Protein AF-A0A845RPM9-F1 (afdb_monomer_lite)

Radius of gyration: 12.13 Å; chains: 1; bounding box: 28×20×35 Å

pLDDT: mean 82.69, std 11.08, range [47.94, 92.75]

Secondary structure (DSSP, 8-state):
--PPPHHHHHTT-SSHHHHHHHHHHHHHHHHHHS-GGGGSSS-HHHHHHHHHHTT-S-HHHHHHHHHHTT-

Structure (mmCIF, N/CA/C/O backbone):
data_AF-A0A845RPM9-F1
#
_entry.id   AF-A0A845RPM9-F1
#
loop_
_atom_site.group_PDB
_atom_site.id
_atom_site.type_symbol
_atom_site.label_atom_id
_atom_site.label_alt_id
_atom_site.label_comp_id
_atom_site.label_asym_id
_atom_site.label_entity_id
_atom_site.label_seq_id
_atom_site.pdbx_PDB_ins_code
_atom_site.Cartn_x
_atom_site.Cartn_y
_atom_site.Cartn_z
_atom_site.occupancy
_atom_site.B_iso_or_equiv
_atom_site.auth_seq_id
_atom_site.auth_comp_id
_atom_site.auth_asym_id
_atom_site.auth_atom_id
_atom_site.pdbx_PDB_model_num
ATOM 1 N N . MET A 1 1 ? -10.637 -1.477 -19.314 1.00 58.59 1 MET A N 1
ATOM 2 C CA . MET A 1 1 ? -10.368 -2.356 -18.154 1.00 58.59 1 MET A CA 1
ATOM 3 C C . MET A 1 1 ? -11.477 -2.154 -17.128 1.00 58.59 1 MET A C 1
ATOM 5 O O . MET A 1 1 ? -11.777 -1.003 -16.838 1.00 58.59 1 MET A O 1
ATOM 9 N N . LYS A 1 2 ? -12.118 -3.219 -16.627 1.00 71.31 2 LYS A N 1
ATOM 10 C CA . LYS A 1 2 ? -13.089 -3.106 -15.526 1.00 71.31 2 LYS A CA 1
ATOM 11 C C . LYS A 1 2 ? -12.316 -3.125 -14.209 1.00 71.31 2 LYS A C 1
ATOM 13 O O . LYS A 1 2 ? -11.636 -4.107 -13.927 1.00 71.31 2 LYS A O 1
ATOM 18 N N . GLN A 1 3 ? -12.362 -2.031 -13.458 1.00 78.94 3 GLN A N 1
ATOM 19 C CA . GLN A 1 3 ? -11.838 -2.016 -12.095 1.00 78.94 3 GLN A CA 1
ATOM 20 C C . GLN A 1 3 ? -12.796 -2.790 -11.174 1.00 78.94 3 GLN A C 1
ATOM 22 O O . GLN A 1 3 ? -14.001 -2.802 -11.446 1.00 78.94 3 GLN A O 1
ATOM 27 N N . PRO A 1 4 ? -12.286 -3.458 -10.125 1.00 89.25 4 PRO A N 1
ATOM 28 C CA . PRO A 1 4 ? -13.137 -4.066 -9.107 1.00 89.25 4 PRO A CA 1
ATOM 29 C C . PRO A 1 4 ? -14.041 -3.009 -8.460 1.00 89.25 4 PRO A C 1
ATOM 31 O O . PRO A 1 4 ? -13.686 -1.828 -8.408 1.00 89.25 4 PRO A O 1
ATOM 34 N N . SER A 1 5 ? -15.220 -3.423 -7.992 1.00 92.69 5 SER A N 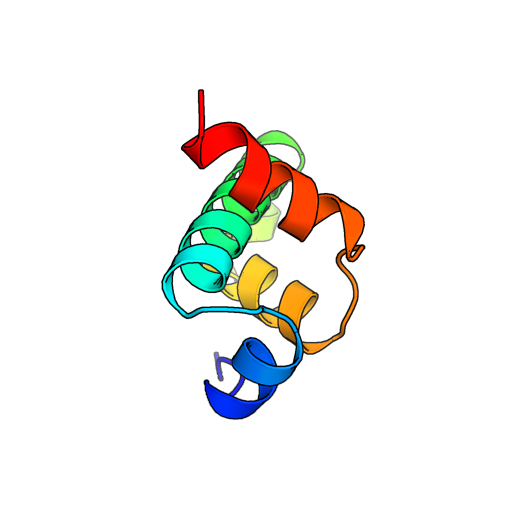1
ATOM 35 C CA . SER A 1 5 ? -16.123 -2.508 -7.295 1.00 92.69 5 SER A CA 1
ATOM 36 C C . SER A 1 5 ? -15.501 -2.032 -5.984 1.00 92.69 5 SER A C 1
ATOM 38 O O . SER A 1 5 ? -14.690 -2.726 -5.364 1.00 92.69 5 SER A O 1
ATOM 40 N N . LEU A 1 6 ? -15.905 -0.837 -5.549 1.00 90.56 6 LEU A N 1
ATOM 41 C CA . LEU A 1 6 ? -15.437 -0.273 -4.288 1.00 90.56 6 LEU A CA 1
ATOM 42 C C . LEU A 1 6 ? -15.785 -1.181 -3.102 1.00 90.56 6 LEU A C 1
ATOM 44 O O . LEU A 1 6 ? -14.958 -1.330 -2.213 1.00 90.56 6 LEU A O 1
ATOM 48 N N . ASP A 1 7 ? -16.950 -1.830 -3.119 1.00 92.50 7 ASP A N 1
ATOM 49 C CA . ASP A 1 7 ? -17.390 -2.711 -2.031 1.00 92.50 7 ASP A CA 1
ATOM 50 C C . ASP A 1 7 ? -16.446 -3.907 -1.834 1.00 92.50 7 ASP A C 1
ATOM 52 O O . ASP A 1 7 ? -16.094 -4.238 -0.705 1.00 92.50 7 ASP A O 1
ATOM 56 N N . VAL A 1 8 ? -15.962 -4.511 -2.928 1.00 92.19 8 VAL A N 1
ATOM 57 C CA . VAL A 1 8 ? -14.993 -5.622 -2.871 1.00 92.19 8 VAL A CA 1
ATOM 58 C C . VAL A 1 8 ? -13.645 -5.148 -2.337 1.00 92.19 8 VAL A C 1
ATOM 60 O O . VAL A 1 8 ? -13.000 -5.840 -1.560 1.00 92.19 8 VAL A O 1
ATOM 63 N N . LEU A 1 9 ? -13.209 -3.953 -2.731 1.00 92.00 9 LEU A N 1
ATOM 64 C CA . LEU A 1 9 ? -11.959 -3.381 -2.234 1.00 92.00 9 LEU A CA 1
ATOM 65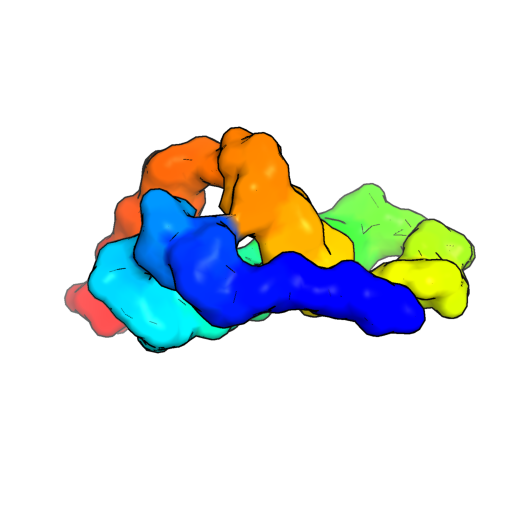 C C . LEU A 1 9 ? -12.051 -3.020 -0.747 1.00 92.00 9 LEU A C 1
ATOM 67 O O . LEU A 1 9 ? -11.104 -3.230 0.006 1.00 92.00 9 LEU A O 1
ATOM 71 N N . MET A 1 10 ? -13.199 -2.495 -0.325 1.00 91.94 10 MET A N 1
ATOM 72 C CA . MET A 1 10 ? -13.466 -2.137 1.063 1.00 91.94 10 MET A CA 1
ATOM 73 C C . MET A 1 10 ? -13.610 -3.357 1.972 1.00 91.94 10 MET A C 1
ATOM 75 O O . MET A 1 10 ? -13.373 -3.236 3.165 1.00 91.94 10 MET A O 1
ATOM 79 N N . SER A 1 11 ? -13.920 -4.542 1.438 1.00 91.38 11 SER A N 1
ATOM 80 C CA . SER A 1 11 ? -13.893 -5.774 2.234 1.00 91.38 11 SER A CA 1
ATOM 81 C C . SER A 1 11 ? -12.472 -6.206 2.631 1.00 91.38 11 SER A C 1
ATOM 83 O O . SER A 1 11 ? -12.331 -7.137 3.417 1.00 91.38 11 SER A O 1
ATOM 85 N N . GLN A 1 12 ? -11.431 -5.596 2.049 1.00 88.44 12 GLN A N 1
ATOM 86 C CA . GLN A 1 12 ? -10.018 -5.928 2.279 1.00 88.44 12 GLN A CA 1
ATOM 87 C C . GLN A 1 12 ? -9.274 -4.860 3.092 1.00 88.44 12 GLN A C 1
ATOM 89 O O . GLN A 1 12 ? -8.132 -5.080 3.483 1.00 88.44 12 GLN A O 1
ATOM 94 N N . ALA A 1 13 ? -9.877 -3.687 3.303 1.00 87.12 13 ALA A N 1
ATOM 95 C CA . ALA A 1 13 ? -9.223 -2.540 3.921 1.00 87.12 13 ALA A CA 1
ATOM 96 C C . ALA A 1 13 ? -10.150 -1.853 4.926 1.00 87.12 13 ALA A C 1
ATOM 98 O O . ALA A 1 13 ? -11.308 -1.586 4.624 1.00 87.12 13 ALA A O 1
ATOM 99 N N . ASP A 1 14 ? -9.607 -1.460 6.077 1.00 86.06 14 ASP A N 1
ATOM 100 C CA . ASP A 1 14 ? -10.399 -0.880 7.173 1.00 86.06 14 ASP A CA 1
ATOM 101 C C . ASP A 1 14 ? -11.008 0.489 6.838 1.00 86.06 14 ASP A C 1
ATOM 103 O O . ASP A 1 14 ? -12.009 0.909 7.415 1.00 86.06 14 ASP A O 1
ATOM 107 N N . SER A 1 15 ? -10.395 1.226 5.908 1.00 90.50 15 SER A N 1
ATOM 108 C CA . SER A 1 15 ? -10.873 2.542 5.494 1.00 90.50 15 SER A CA 1
ATOM 109 C C . SER A 1 15 ? -10.524 2.856 4.042 1.00 90.50 15 SER A C 1
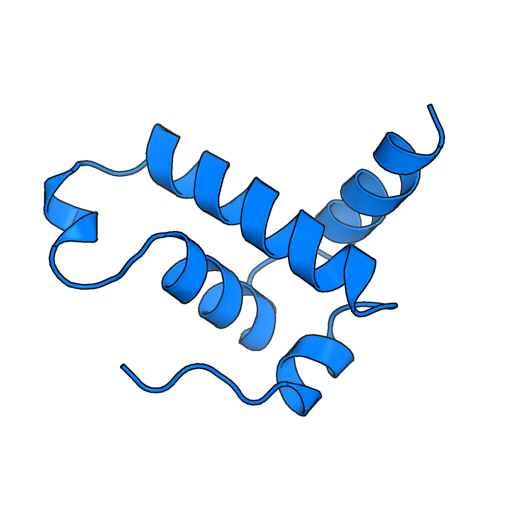ATOM 111 O O . SER A 1 15 ? -9.570 2.318 3.472 1.00 90.50 15 SER A O 1
ATOM 113 N N . LYS A 1 16 ? -11.255 3.815 3.456 1.00 90.69 16 LYS A N 1
ATOM 114 C CA . LYS A 1 16 ? -10.957 4.348 2.116 1.00 90.69 16 LYS A CA 1
ATOM 115 C C . LYS A 1 16 ? -9.542 4.929 2.037 1.00 90.69 16 LYS A C 1
ATOM 117 O O . LYS A 1 16 ? -8.879 4.775 1.016 1.00 90.69 16 LYS A O 1
ATOM 122 N N . TYR A 1 17 ? -9.069 5.569 3.107 1.00 91.12 17 TYR A N 1
ATOM 123 C CA . TYR A 1 17 ? -7.717 6.126 3.169 1.00 91.12 17 TYR A CA 1
ATOM 124 C C . TYR A 1 17 ? -6.664 5.018 3.136 1.00 91.12 17 TYR A C 1
ATOM 126 O O . TYR A 1 17 ? -5.751 5.068 2.312 1.00 91.12 17 TYR A O 1
ATOM 134 N N . THR A 1 18 ? -6.841 3.977 3.955 1.00 89.31 18 THR A N 1
ATOM 135 C CA . THR A 1 18 ? -5.956 2.805 3.980 1.00 89.31 18 THR A CA 1
ATOM 136 C C . THR A 1 18 ? -5.909 2.132 2.609 1.00 89.31 18 THR A C 1
ATOM 138 O O . THR A 1 18 ? -4.826 1.845 2.106 1.00 89.31 18 THR A O 1
ATOM 141 N N . LEU A 1 19 ? -7.065 1.960 1.958 1.00 91.81 19 LEU A N 1
ATOM 142 C CA . LEU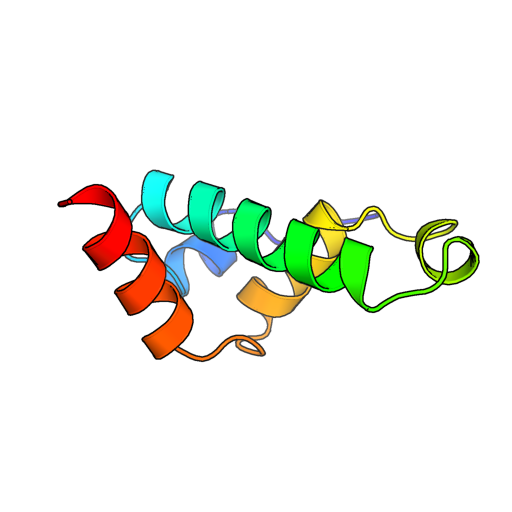 A 1 19 ? -7.164 1.394 0.612 1.00 91.81 19 LEU A CA 1
ATOM 143 C C . LEU A 1 19 ? -6.378 2.212 -0.424 1.00 91.81 19 LEU A C 1
ATOM 145 O O . LEU A 1 19 ? -5.613 1.648 -1.207 1.00 91.81 19 LEU A O 1
ATOM 149 N N . VAL A 1 20 ? -6.543 3.538 -0.427 1.00 92.75 20 VAL A N 1
ATOM 150 C CA . VAL A 1 20 ? -5.864 4.435 -1.377 1.00 92.75 20 VAL A CA 1
ATOM 151 C C . VAL A 1 20 ? -4.348 4.393 -1.182 1.00 92.75 20 VAL A C 1
ATOM 153 O O . VAL A 1 20 ? -3.606 4.248 -2.156 1.00 92.75 20 VAL A O 1
ATOM 156 N N . VAL A 1 21 ? -3.875 4.470 0.064 1.00 91.94 21 VAL A N 1
ATOM 157 C CA . VAL A 1 21 ? -2.438 4.439 0.363 1.00 91.94 21 VAL A CA 1
ATOM 158 C C . VAL A 1 21 ? -1.844 3.063 0.050 1.00 91.94 21 VAL A C 1
ATOM 160 O O . VAL A 1 21 ? -0.772 2.990 -0.553 1.00 91.94 21 VAL A O 1
ATOM 163 N N . ALA A 1 22 ? -2.544 1.973 0.376 1.00 91.69 22 ALA A N 1
ATOM 164 C CA . ALA A 1 22 ? -2.113 0.616 0.049 1.00 91.69 22 ALA A CA 1
ATOM 165 C C . ALA A 1 22 ? -2.002 0.408 -1.469 1.00 91.69 22 ALA A C 1
ATOM 167 O O . ALA A 1 22 ? -0.969 -0.057 -1.957 1.00 91.69 22 ALA A O 1
ATOM 168 N N . ALA A 1 23 ? -3.013 0.826 -2.237 1.00 92.75 23 ALA A N 1
ATOM 169 C CA . ALA A 1 23 ? -2.988 0.749 -3.694 1.00 92.75 23 ALA A CA 1
ATOM 170 C C . ALA A 1 23 ? -1.823 1.558 -4.290 1.00 92.75 23 ALA A C 1
ATOM 172 O O . ALA A 1 23 ? -1.131 1.067 -5.183 1.00 92.75 23 ALA A O 1
ATOM 173 N N . ALA A 1 24 ? -1.553 2.761 -3.770 1.00 92.50 24 ALA A N 1
ATOM 174 C CA . ALA A 1 24 ? -0.441 3.600 -4.214 1.00 92.50 24 ALA A CA 1
ATOM 175 C C . ALA A 1 24 ? 0.932 2.987 -3.884 1.00 92.50 24 ALA A C 1
ATOM 177 O O . ALA A 1 24 ? 1.799 2.905 -4.758 1.00 92.50 24 ALA A O 1
ATOM 178 N N . LYS A 1 25 ? 1.129 2.500 -2.649 1.00 91.19 25 LYS A N 1
ATOM 179 C CA . LYS A 1 25 ? 2.366 1.817 -2.239 1.00 91.19 25 LYS A CA 1
ATOM 180 C C . LYS A 1 25 ? 2.603 0.572 -3.092 1.00 91.19 25 LYS A C 1
ATOM 182 O O . LYS A 1 25 ? 3.706 0.381 -3.602 1.00 91.19 25 LYS A O 1
ATOM 187 N N . ARG A 1 26 ? 1.565 -0.239 -3.325 1.00 92.00 26 ARG A N 1
ATOM 188 C CA . ARG A 1 26 ? 1.673 -1.430 -4.173 1.00 92.00 26 ARG A CA 1
ATOM 189 C C . ARG A 1 26 ? 1.987 -1.072 -5.621 1.00 92.00 26 ARG A C 1
ATOM 191 O O . ARG A 1 26 ? 2.873 -1.683 -6.210 1.00 92.00 26 ARG A O 1
ATOM 198 N N . ALA A 1 27 ? 1.318 -0.067 -6.179 1.00 92.06 27 ALA A N 1
ATOM 199 C CA . ALA A 1 27 ? 1.595 0.420 -7.526 1.00 92.06 27 ALA A CA 1
ATOM 200 C C . ALA A 1 27 ? 3.066 0.834 -7.692 1.00 92.06 27 ALA A C 1
ATOM 202 O O . ALA A 1 27 ? 3.679 0.497 -8.700 1.00 92.06 27 ALA A O 1
ATOM 203 N N . ARG A 1 28 ? 3.657 1.486 -6.683 1.00 90.50 28 ARG A N 1
ATOM 204 C CA . ARG A 1 28 ? 5.077 1.864 -6.686 1.00 90.50 28 ARG A CA 1
ATOM 205 C C . ARG A 1 28 ? 6.013 0.653 -6.668 1.00 90.50 28 ARG A C 1
ATOM 207 O O . ARG A 1 28 ? 7.003 0.643 -7.390 1.00 90.50 28 ARG A O 1
ATOM 214 N N . VAL A 1 29 ? 5.682 -0.383 -5.896 1.00 89.38 29 VAL A N 1
ATOM 215 C CA . VAL A 1 29 ? 6.426 -1.656 -5.900 1.00 89.38 29 VAL A CA 1
ATOM 216 C C . VAL A 1 29 ? 6.354 -2.328 -7.270 1.00 89.38 29 VAL A C 1
ATOM 218 O O . VAL A 1 29 ? 7.368 -2.816 -7.754 1.00 89.38 29 VAL A O 1
ATOM 221 N N . LEU A 1 30 ? 5.182 -2.333 -7.909 1.00 88.88 30 LEU A N 1
ATOM 222 C CA . LEU A 1 30 ? 5.021 -2.868 -9.262 1.00 88.88 30 LEU A CA 1
ATOM 223 C C . LEU A 1 30 ? 5.884 -2.085 -10.257 1.00 88.88 30 LEU A C 1
ATOM 225 O O . LEU A 1 30 ? 6.618 -2.694 -11.021 1.00 88.88 30 LEU A O 1
ATOM 229 N N . MET A 1 31 ? 5.862 -0.749 -10.203 1.00 87.44 31 MET A N 1
ATOM 230 C CA . MET A 1 31 ? 6.669 0.110 -11.084 1.00 87.44 31 MET A CA 1
ATOM 231 C C . MET A 1 31 ? 8.175 -0.133 -10.973 1.00 87.44 31 MET A C 1
ATOM 233 O O . MET A 1 31 ? 8.874 0.002 -11.969 1.00 87.44 31 MET A O 1
ATOM 237 N N . ASN A 1 32 ? 8.670 -0.490 -9.786 1.00 86.31 32 ASN A N 1
ATOM 238 C CA . ASN A 1 32 ? 10.092 -0.763 -9.578 1.00 86.31 32 ASN A CA 1
ATOM 239 C C . ASN A 1 32 ? 10.512 -2.178 -10.007 1.00 86.31 32 ASN A C 1
ATOM 241 O O . ASN A 1 32 ? 11.694 -2.401 -10.243 1.00 86.31 32 ASN A O 1
ATOM 245 N N . ASN A 1 33 ? 9.575 -3.129 -10.054 1.00 80.31 33 ASN A N 1
ATOM 246 C CA . ASN A 1 33 ? 9.865 -4.552 -10.273 1.00 80.31 33 ASN A CA 1
ATOM 247 C C . ASN A 1 33 ? 9.396 -5.082 -11.636 1.00 80.31 33 ASN A C 1
ATOM 249 O O . ASN A 1 33 ? 9.631 -6.249 -11.933 1.00 80.31 33 ASN A O 1
ATOM 253 N N . MET A 1 34 ? 8.693 -4.276 -12.431 1.00 74.56 34 MET A N 1
ATOM 254 C CA . MET A 1 34 ? 8.169 -4.676 -13.734 1.00 74.56 34 MET A CA 1
ATOM 255 C C . MET A 1 34 ? 8.791 -3.836 -14.843 1.00 74.56 34 MET A C 1
ATOM 257 O O . MET A 1 34 ? 8.913 -2.616 -14.719 1.00 74.56 34 MET A O 1
ATOM 261 N N . ASP A 1 35 ? 9.103 -4.485 -15.961 1.00 73.56 35 ASP A N 1
ATOM 262 C CA . ASP A 1 35 ? 9.573 -3.799 -17.157 1.00 73.56 35 ASP A CA 1
ATOM 263 C C . ASP A 1 35 ? 8.483 -2.898 -17.749 1.00 73.56 35 ASP A C 1
ATOM 265 O O . ASP A 1 35 ? 7.288 -3.206 -17.722 1.00 73.56 35 ASP A O 1
ATOM 269 N N . ALA A 1 36 ? 8.900 -1.792 -18.371 1.00 68.81 36 ALA A N 1
ATOM 270 C CA . ALA A 1 36 ? 7.997 -0.813 -18.983 1.00 68.81 36 ALA A CA 1
ATOM 271 C C . ALA A 1 36 ? 7.017 -1.431 -20.006 1.00 68.81 36 ALA A C 1
ATOM 273 O O . ALA A 1 36 ? 5.920 -0.909 -20.213 1.00 68.81 36 ALA A O 1
ATOM 274 N N . ASN A 1 37 ? 7.387 -2.559 -20.622 1.00 70.62 37 ASN A N 1
ATOM 275 C CA . ASN A 1 37 ? 6.530 -3.285 -21.557 1.00 70.62 37 ASN A CA 1
ATOM 276 C C . ASN A 1 37 ? 5.342 -3.990 -20.880 1.00 70.62 37 ASN A C 1
ATOM 278 O O . ASN A 1 37 ? 4.296 -4.100 -21.514 1.00 70.62 37 ASN A O 1
ATOM 282 N N . GLU A 1 38 ? 5.438 -4.394 -19.608 1.00 68.00 38 GLU A N 1
ATOM 283 C CA . GLU A 1 38 ? 4.310 -5.003 -18.885 1.00 68.00 38 GLU A CA 1
ATOM 284 C C . GLU A 1 38 ? 3.218 -3.985 -18.508 1.00 68.00 38 GLU A C 1
ATOM 286 O O . GLU A 1 38 ? 2.079 -4.360 -18.225 1.00 68.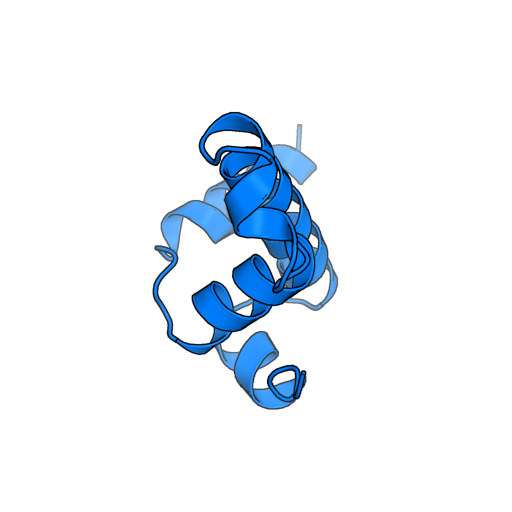00 38 GLU A O 1
ATOM 291 N N . PHE A 1 39 ? 3.534 -2.686 -18.524 1.00 66.56 39 PHE A N 1
ATOM 292 C CA . PHE A 1 39 ? 2.573 -1.621 -18.221 1.00 66.56 39 PHE A CA 1
ATOM 293 C C . PHE A 1 39 ? 1.755 -1.147 -19.421 1.00 66.56 39 PHE A C 1
ATOM 295 O O . PHE A 1 39 ? 0.797 -0.396 -19.219 1.00 66.56 39 PHE A O 1
ATOM 302 N N . LYS A 1 40 ? 2.093 -1.571 -20.650 1.00 66.75 40 LYS A N 1
ATOM 303 C CA . LYS A 1 40 ? 1.381 -1.144 -21.869 1.00 66.75 40 LYS A CA 1
ATOM 304 C C . LYS A 1 40 ? -0.119 -1.424 -21.796 1.00 66.75 40 LYS A C 1
ATOM 306 O O . LYS A 1 40 ? -0.909 -0.571 -22.187 1.00 66.75 40 LYS A O 1
ATOM 311 N N . ASP A 1 41 ? -0.493 -2.561 -21.215 1.00 71.75 41 ASP A N 1
ATOM 312 C CA . ASP A 1 41 ? -1.889 -2.999 -21.175 1.00 71.75 41 ASP A CA 1
ATOM 313 C C . ASP A 1 41 ? -2.578 -2.725 -19.836 1.00 71.75 41 ASP A C 1
ATOM 315 O O . ASP A 1 41 ? -3.807 -2.673 -19.757 1.00 71.75 41 ASP A O 1
ATOM 319 N N . THR A 1 42 ? -1.815 -2.541 -18.754 1.00 79.00 42 THR A N 1
ATOM 320 C CA . THR A 1 42 ? -2.380 -2.339 -17.417 1.00 79.00 42 THR A CA 1
ATOM 321 C C . THR A 1 42 ? -1.592 -1.313 -16.618 1.00 79.00 42 THR A C 1
ATOM 323 O O . THR A 1 42 ? -0.449 -1.536 -16.231 1.00 79.00 42 THR A O 1
ATOM 326 N N . LYS A 1 43 ? -2.258 -0.207 -16.267 1.00 87.31 43 LYS A N 1
ATOM 327 C CA . LYS A 1 43 ? -1.689 0.809 -15.374 1.00 87.31 43 LYS A CA 1
ATOM 328 C C . LYS A 1 43 ? -1.363 0.191 -14.000 1.00 87.31 43 LYS A C 1
ATOM 330 O O . LYS A 1 43 ? -2.215 -0.522 -13.460 1.00 87.31 43 LYS A O 1
ATOM 335 N N . PRO A 1 44 ? -0.220 0.530 -13.375 1.00 89.62 44 PRO A N 1
ATOM 336 C CA . PRO A 1 44 ? 0.223 -0.080 -12.116 1.00 89.62 44 PRO A CA 1
ATOM 337 C C . PRO A 1 44 ? -0.825 -0.008 -10.997 1.00 89.62 44 PRO A C 1
ATOM 339 O O . PRO A 1 44 ? -1.067 -0.988 -10.301 1.00 89.62 44 PRO A O 1
ATOM 342 N N . VAL A 1 45 ? -1.521 1.127 -10.871 1.00 91.38 45 VAL A N 1
ATOM 343 C CA . VAL A 1 45 ? -2.594 1.315 -9.878 1.00 91.38 45 VAL A CA 1
ATOM 344 C C . VAL A 1 45 ? -3.788 0.401 -10.148 1.00 91.38 45 VAL A C 1
ATOM 346 O O . VAL A 1 45 ? -4.372 -0.146 -9.220 1.00 91.38 45 VAL A O 1
ATOM 349 N N . SER A 1 46 ? -4.144 0.184 -11.416 1.00 90.94 46 SER A N 1
ATOM 350 C CA . SER A 1 4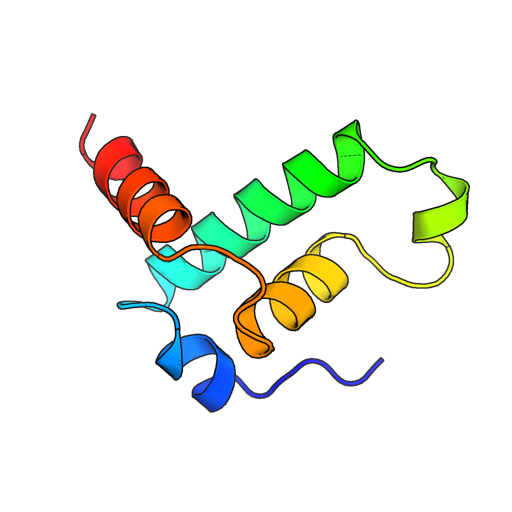6 ? -5.242 -0.728 -11.758 1.00 90.94 46 SER A CA 1
ATOM 351 C C . SER A 1 46 ? -4.876 -2.176 -11.438 1.00 90.94 46 SER A C 1
ATOM 353 O O . SER A 1 46 ? -5.705 -2.895 -10.891 1.00 90.94 46 SER A O 1
ATOM 355 N N . ARG A 1 47 ? -3.621 -2.581 -11.682 1.00 90.81 47 ARG A N 1
ATOM 356 C CA . ARG A 1 47 ? -3.109 -3.893 -11.259 1.00 90.81 47 ARG A CA 1
ATOM 357 C C . ARG A 1 47 ? -3.113 -4.035 -9.737 1.00 90.81 47 ARG A C 1
ATOM 359 O O . ARG A 1 47 ? -3.579 -5.050 -9.240 1.00 90.81 47 ARG A O 1
ATOM 366 N N . ALA A 1 48 ? -2.683 -3.006 -9.008 1.00 92.25 48 ALA A N 1
ATOM 367 C CA . ALA A 1 48 ? -2.700 -3.002 -7.547 1.00 92.25 48 ALA A CA 1
ATOM 368 C C . ALA A 1 48 ? -4.117 -3.180 -6.976 1.00 92.25 48 ALA A C 1
ATOM 370 O O . ALA A 1 48 ? -4.317 -4.016 -6.104 1.00 92.25 48 ALA A O 1
ATOM 371 N N . LEU A 1 49 ? -5.113 -2.456 -7.499 1.00 92.75 49 LEU A N 1
ATOM 372 C CA . LEU A 1 49 ? -6.511 -2.610 -7.074 1.00 92.75 49 LEU A CA 1
ATOM 373 C C . LEU A 1 49 ? -7.046 -4.018 -7.358 1.00 92.75 49 LEU A C 1
ATOM 375 O O . LEU A 1 49 ? -7.748 -4.593 -6.534 1.00 92.75 49 LEU A O 1
ATOM 379 N N . VAL A 1 50 ? -6.689 -4.595 -8.505 1.00 92.25 50 VAL A N 1
ATOM 380 C CA . VAL A 1 50 ? -7.052 -5.973 -8.846 1.00 92.25 50 VAL A CA 1
ATOM 381 C C . VAL A 1 50 ? -6.398 -6.971 -7.883 1.00 92.25 50 VAL A C 1
ATOM 383 O O . VAL A 1 50 ? -7.068 -7.872 -7.392 1.00 92.25 50 VAL A O 1
ATOM 386 N N . GLU A 1 51 ? -5.113 -6.806 -7.569 1.00 91.38 51 GLU A N 1
ATOM 387 C CA . GLU A 1 51 ? -4.407 -7.659 -6.606 1.00 91.38 51 GLU A CA 1
ATOM 388 C C . GLU A 1 51 ? -5.004 -7.566 -5.197 1.00 91.38 51 GLU A C 1
ATOM 390 O O . GLU A 1 51 ? -5.151 -8.599 -4.545 1.00 91.38 51 GLU A O 1
ATOM 395 N N . ILE A 1 52 ? -5.409 -6.367 -4.763 1.00 92.31 52 ILE A N 1
ATOM 396 C CA . ILE A 1 52 ? -6.131 -6.158 -3.500 1.00 92.31 52 ILE A CA 1
ATOM 397 C C . ILE A 1 52 ? -7.464 -6.909 -3.519 1.00 92.31 52 ILE A C 1
ATOM 399 O O . ILE A 1 52 ? -7.722 -7.700 -2.622 1.00 92.31 52 ILE A O 1
ATOM 403 N N . ALA A 1 53 ? -8.283 -6.724 -4.558 1.00 92.31 53 ALA A N 1
ATOM 404 C CA . ALA A 1 53 ? -9.596 -7.362 -4.657 1.00 92.31 53 ALA A CA 1
ATOM 405 C C . ALA A 1 53 ? -9.531 -8.901 -4.651 1.00 92.31 53 ALA A C 1
ATOM 407 O O . ALA A 1 53 ? -10.437 -9.551 -4.140 1.00 92.31 53 ALA A O 1
ATOM 408 N N . TYR A 1 54 ? -8.460 -9.485 -5.199 1.00 90.75 54 TYR A N 1
ATOM 409 C CA . TYR A 1 54 ? -8.227 -10.932 -5.180 1.00 90.75 54 TYR A CA 1
ATOM 410 C C . TYR A 1 54 ? -7.539 -11.440 -3.903 1.00 90.75 54 TYR A C 1
ATOM 412 O O . TYR A 1 54 ? -7.176 -12.614 -3.852 1.00 90.75 54 TYR A O 1
ATOM 420 N N . GLY A 1 55 ? -7.304 -10.585 -2.901 1.00 87.81 55 GLY A N 1
ATOM 421 C CA . GLY A 1 55 ? -6.620 -10.972 -1.663 1.00 87.81 55 GLY A CA 1
ATOM 422 C C . GLY A 1 55 ? -5.169 -11.416 -1.881 1.00 87.81 55 GLY A C 1
ATOM 423 O O . GLY A 1 55 ? -4.622 -12.168 -1.083 1.00 87.81 55 GLY A O 1
ATOM 424 N N . LYS A 1 56 ? -4.524 -10.979 -2.974 1.00 86.06 56 LYS A N 1
ATOM 425 C CA . LYS A 1 56 ? -3.121 -11.320 -3.285 1.00 86.06 56 LYS A CA 1
ATOM 426 C C . LYS A 1 56 ? -2.114 -10.517 -2.461 1.00 86.06 56 LYS A C 1
ATOM 428 O O . LYS A 1 56 ? -0.911 -10.732 -2.588 1.00 86.06 56 LYS A O 1
ATOM 433 N N . ILE A 1 57 ? -2.593 -9.561 -1.669 1.00 83.06 57 ILE A N 1
ATOM 434 C CA . ILE A 1 57 ? -1.780 -8.732 -0.786 1.00 83.06 57 ILE A CA 1
ATOM 435 C C . ILE A 1 57 ? -2.055 -9.163 0.654 1.00 83.06 57 ILE A C 1
ATOM 437 O O . ILE A 1 57 ? -3.208 -9.207 1.070 1.00 83.06 57 ILE A O 1
ATOM 441 N N . ASN A 1 58 ? -0.994 -9.471 1.404 1.00 76.69 58 ASN A N 1
ATOM 442 C CA . ASN A 1 58 ? -1.099 -9.863 2.810 1.00 76.69 58 ASN A CA 1
ATOM 443 C C . ASN A 1 58 ? -1.699 -8.739 3.668 1.00 76.69 58 ASN A C 1
ATOM 445 O O . ASN A 1 58 ? -1.401 -7.565 3.448 1.00 76.69 58 ASN A O 1
ATOM 449 N N . SER A 1 59 ? -2.452 -9.106 4.705 1.00 70.12 59 SER A N 1
ATOM 450 C CA . SER A 1 59 ? -3.000 -8.181 5.711 1.00 70.12 59 SER A CA 1
ATOM 451 C C . SER A 1 59 ? -1.922 -7.324 6.392 1.00 70.12 59 SER A C 1
ATOM 453 O O . SER A 1 59 ? -2.122 -6.129 6.585 1.00 70.12 59 SER A O 1
ATOM 455 N N . ASP A 1 60 ? -0.733 -7.885 6.633 1.00 72.81 60 ASP A N 1
ATOM 456 C CA . ASP A 1 60 ? 0.450 -7.170 7.154 1.00 72.81 60 ASP A CA 1
ATOM 457 C C . ASP A 1 60 ? 0.865 -5.967 6.277 1.00 72.81 60 ASP A C 1
ATOM 459 O O . ASP A 1 60 ? 1.415 -4.973 6.752 1.00 72.81 60 ASP A O 1
ATOM 463 N N . PHE A 1 61 ? 0.556 -5.995 4.977 1.00 77.81 61 PHE A N 1
ATOM 464 C CA . PHE A 1 61 ? 0.791 -4.841 4.111 1.00 77.81 61 PHE A CA 1
ATOM 465 C C . PHE A 1 61 ? -0.102 -3.651 4.487 1.00 77.81 61 PHE A C 1
ATOM 467 O O . PHE A 1 61 ? 0.347 -2.507 4.423 1.00 77.81 61 PHE A O 1
ATOM 474 N N . PHE A 1 62 ? -1.348 -3.910 4.892 1.00 76.81 62 PHE A N 1
ATOM 475 C CA . PHE A 1 62 ? -2.279 -2.880 5.347 1.00 76.81 62 PHE A CA 1
ATOM 476 C C . PHE A 1 62 ? -1.910 -2.366 6.744 1.00 76.81 62 PHE A C 1
ATOM 478 O O . PHE A 1 62 ? -1.953 -1.158 6.962 1.00 76.81 62 PHE A O 1
ATOM 485 N N . GLU A 1 63 ? -1.426 -3.223 7.647 1.00 74.19 63 GLU A N 1
ATOM 486 C CA . GLU A 1 63 ? -0.903 -2.786 8.954 1.00 74.19 63 GLU A CA 1
ATOM 487 C C . GLU A 1 63 ? 0.329 -1.881 8.810 1.00 74.19 63 GLU A C 1
ATOM 489 O O . GLU A 1 63 ? 0.453 -0.843 9.463 1.00 74.19 63 GLU A O 1
ATOM 494 N N . LYS A 1 64 ? 1.230 -2.195 7.875 1.00 74.81 64 LYS A N 1
ATOM 495 C CA . LYS A 1 64 ? 2.364 -1.315 7.550 1.00 74.81 64 LYS A CA 1
ATOM 496 C C . LYS A 1 64 ? 1.923 0.008 6.931 1.00 74.81 64 LYS A C 1
ATOM 498 O O . LYS A 1 64 ? 2.634 1.001 7.043 1.00 74.81 64 LYS A O 1
ATOM 503 N N . VAL A 1 65 ? 0.773 0.050 6.260 1.00 77.62 65 VAL A N 1
ATOM 504 C CA . VAL A 1 65 ? 0.203 1.296 5.730 1.00 77.62 65 VAL A CA 1
ATOM 505 C C . VAL A 1 65 ? -0.313 2.179 6.864 1.00 77.62 65 VAL A C 1
ATOM 507 O O . VAL A 1 65 ? -0.038 3.377 6.848 1.00 77.62 65 VAL A O 1
ATOM 510 N N . THR A 1 66 ? -1.020 1.604 7.837 1.00 70.12 66 THR A N 1
ATOM 511 C CA . THR A 1 66 ? -1.600 2.347 8.966 1.00 70.12 66 THR A CA 1
ATOM 512 C C . THR A 1 66 ? -0.540 2.813 9.963 1.00 70.12 66 THR A C 1
ATOM 514 O O . THR A 1 66 ? -0.597 3.952 10.414 1.00 70.12 66 THR A O 1
ATOM 517 N N . THR A 1 67 ? 0.476 1.991 10.236 1.00 70.00 67 THR A N 1
ATOM 518 C CA . THR A 1 67 ? 1.545 2.315 11.201 1.00 70.00 67 THR A CA 1
ATOM 519 C C . THR A 1 67 ? 2.463 3.446 10.715 1.00 70.00 67 THR A C 1
ATOM 521 O O . THR A 1 67 ? 2.924 4.273 11.500 1.00 70.00 67 THR A O 1
ATOM 524 N N . ASP A 1 68 ? 2.712 3.515 9.407 1.00 61.34 68 ASP A N 1
ATOM 525 C CA . ASP A 1 68 ? 3.548 4.548 8.775 1.00 61.34 68 ASP A CA 1
ATOM 526 C C . ASP A 1 68 ? 2.851 5.924 8.750 1.00 61.34 68 ASP A C 1
ATOM 528 O O . ASP A 1 68 ? 3.508 6.952 8.694 1.00 61.34 68 ASP A O 1
ATOM 532 N N . ALA A 1 69 ? 1.516 5.966 8.854 1.00 58.25 69 ALA A N 1
ATOM 533 C CA . ALA A 1 69 ? 0.758 7.216 8.969 1.00 58.25 69 ALA A CA 1
ATOM 534 C C . ALA A 1 69 ? 0.788 7.826 10.386 1.00 58.25 69 ALA A C 1
ATOM 536 O O . ALA A 1 69 ? 0.366 8.965 10.571 1.00 58.25 69 ALA A O 1
ATOM 537 N N . THR A 1 70 ? 1.259 7.069 11.384 1.00 56.06 70 THR A N 1
ATOM 538 C CA . THR A 1 70 ? 1.342 7.491 12.796 1.00 56.06 70 THR A CA 1
ATOM 539 C C . THR A 1 70 ? 2.754 7.880 13.252 1.00 56.06 70 THR A C 1
ATOM 541 O O . THR A 1 70 ? 2.970 8.066 14.449 1.00 56.06 70 THR A O 1
ATOM 544 N N . ARG A 1 71 ? 3.715 7.996 12.326 1.00 47.94 71 ARG A N 1
ATOM 545 C CA . ARG A 1 71 ? 5.092 8.440 12.592 1.00 47.94 71 ARG A CA 1
ATOM 546 C C . ARG A 1 71 ? 5.414 9.769 11.928 1.00 47.94 71 ARG A C 1
ATOM 548 O O . ARG A 1 71 ? 4.863 10.036 10.841 1.00 47.94 71 ARG A O 1
#

Foldseek 3Di:
DDADDPVLLCVQAVDPQLSVQLLVVQLVVCVVVDDPVVPPVPRSSSVSSVCSSVVVDDSVSSVVSVVVVVD

Sequence (71 aa):
MKQPSLDVLMSQADSKYTLVVAAAKRARVLMNNMDANEFKDTKPVSRALVEIAYGKINSDFFEKVTTDATR